Protein AF-A0A5D2GMX4-F1 (afdb_monomer_lite)

pLDDT: mean 87.88, std 10.96, range [37.16, 97.56]

Structure (mmCIF, N/CA/C/O backbone):
data_AF-A0A5D2GMX4-F1
#
_entry.id   AF-A0A5D2GMX4-F1
#
loop_
_atom_site.group_PDB
_atom_site.id
_atom_site.type_symbol
_atom_site.label_atom_id
_atom_site.label_alt_id
_atom_site.label_comp_id
_atom_site.label_asym_id
_atom_site.label_entity_id
_atom_site.label_seq_id
_atom_site.pdbx_PDB_ins_code
_atom_site.Cartn_x
_atom_site.Cartn_y
_atom_site.Cartn_z
_atom_site.occupancy
_atom_site.B_iso_or_equiv
_atom_site.auth_seq_id
_atom_site.auth_comp_id
_atom_site.auth_asym_id
_atom_site.auth_atom_id
_atom_site.pdbx_PDB_model_num
ATOM 1 N N . MET A 1 1 ? 19.441 -1.968 -13.053 1.00 57.78 1 MET A N 1
ATOM 2 C CA . MET A 1 1 ? 19.490 -1.531 -11.638 1.00 57.78 1 MET A CA 1
ATOM 3 C C . MET A 1 1 ? 18.070 -1.526 -11.103 1.00 57.78 1 MET A C 1
ATOM 5 O O . MET A 1 1 ? 17.172 -1.243 -11.885 1.00 57.78 1 MET A O 1
ATOM 9 N N . ALA A 1 2 ? 17.858 -1.884 -9.835 1.00 65.88 2 ALA A N 1
ATOM 10 C CA . ALA A 1 2 ? 16.551 -1.714 -9.201 1.00 65.88 2 ALA A CA 1
ATOM 11 C C . ALA A 1 2 ? 16.235 -0.215 -9.081 1.00 65.88 2 ALA A C 1
ATOM 13 O O . ALA A 1 2 ? 17.139 0.574 -8.793 1.00 65.88 2 ALA A O 1
ATOM 14 N N . SER A 1 3 ? 14.985 0.173 -9.326 1.00 72.62 3 SER A N 1
ATOM 15 C CA . SER A 1 3 ? 14.537 1.551 -9.105 1.00 72.62 3 SER A CA 1
ATOM 16 C C . SER A 1 3 ? 14.056 1.684 -7.665 1.00 72.62 3 SER A C 1
ATOM 18 O O . SER A 1 3 ? 13.296 0.834 -7.207 1.00 72.62 3 SER A O 1
ATOM 20 N N . ILE A 1 4 ? 14.501 2.713 -6.942 1.00 80.88 4 ILE A N 1
ATOM 21 C CA . ILE A 1 4 ? 14.031 2.991 -5.579 1.00 80.88 4 ILE A CA 1
ATOM 22 C C . ILE A 1 4 ? 13.050 4.157 -5.642 1.00 80.88 4 ILE A C 1
ATOM 24 O O . ILE A 1 4 ? 13.394 5.241 -6.109 1.00 80.88 4 ILE A O 1
ATOM 28 N N . VAL A 1 5 ? 11.843 3.934 -5.135 1.00 79.62 5 VAL A N 1
ATOM 29 C CA . VAL A 1 5 ? 10.788 4.938 -5.014 1.00 79.62 5 VAL A CA 1
ATOM 30 C C . VAL A 1 5 ? 10.607 5.280 -3.539 1.00 79.62 5 VAL A C 1
ATOM 32 O O . VAL A 1 5 ? 10.264 4.422 -2.722 1.00 79.62 5 VAL A O 1
ATOM 35 N N . THR A 1 6 ? 10.817 6.546 -3.180 1.00 87.62 6 THR A N 1
ATOM 36 C CA . THR A 1 6 ? 10.458 7.047 -1.848 1.00 87.62 6 THR A CA 1
ATOM 37 C C . THR A 1 6 ? 8.944 7.173 -1.760 1.00 87.62 6 THR A C 1
ATOM 39 O O . THR A 1 6 ? 8.336 7.934 -2.511 1.00 87.62 6 THR A O 1
ATOM 42 N N . THR A 1 7 ? 8.337 6.440 -0.831 1.00 89.62 7 THR A N 1
ATOM 43 C CA . THR A 1 7 ? 6.885 6.406 -0.641 1.00 89.62 7 THR A CA 1
ATOM 44 C C . THR A 1 7 ? 6.518 7.056 0.682 1.00 89.62 7 THR A C 1
ATOM 46 O O . THR A 1 7 ? 7.116 6.746 1.711 1.00 89.62 7 THR A O 1
ATOM 49 N N . THR A 1 8 ? 5.515 7.933 0.660 1.00 94.00 8 THR A N 1
ATOM 50 C CA . THR A 1 8 ? 4.946 8.564 1.857 1.00 94.00 8 THR A CA 1
ATOM 51 C C . THR A 1 8 ? 3.456 8.254 1.928 1.00 94.00 8 THR A C 1
ATOM 53 O O . THR A 1 8 ? 2.719 8.532 0.985 1.00 94.00 8 THR A O 1
ATOM 56 N N . ILE A 1 9 ? 3.011 7.692 3.052 1.00 95.31 9 ILE A N 1
ATOM 57 C CA . ILE A 1 9 ? 1.604 7.390 3.331 1.00 95.31 9 ILE A CA 1
ATOM 58 C C . ILE A 1 9 ? 1.183 8.147 4.587 1.00 95.31 9 ILE A C 1
ATOM 60 O O . ILE A 1 9 ? 1.760 7.942 5.653 1.00 95.31 9 ILE A O 1
ATOM 64 N N . THR A 1 10 ? 0.140 8.969 4.474 1.00 96.56 10 THR A N 1
ATOM 65 C CA . THR A 1 10 ? -0.538 9.607 5.611 1.00 96.56 10 THR A CA 1
ATOM 66 C C . THR A 1 10 ? -1.850 8.886 5.882 1.00 96.56 10 THR A C 1
ATOM 68 O O . THR A 1 10 ? -2.734 8.844 5.027 1.00 96.56 10 THR A O 1
ATOM 71 N N . ASN A 1 11 ? -1.990 8.305 7.072 1.00 96.69 11 ASN A N 1
ATOM 72 C CA . ASN A 1 11 ? -3.186 7.571 7.451 1.00 96.69 11 ASN A CA 1
ATOM 73 C C . ASN A 1 11 ? -4.240 8.503 8.067 1.00 96.69 11 ASN A C 1
ATOM 75 O O . ASN A 1 11 ? -4.116 8.919 9.215 1.00 96.69 11 ASN A O 1
ATOM 79 N N . GLY A 1 12 ? -5.305 8.778 7.315 1.00 94.12 12 GLY A N 1
ATOM 80 C CA . GLY A 1 12 ? -6.504 9.479 7.790 1.00 94.12 12 GLY A CA 1
ATOM 81 C C . GLY A 1 12 ? -7.755 8.597 7.846 1.00 94.12 12 GLY A C 1
ATOM 82 O O . GLY A 1 12 ? -8.863 9.122 7.839 1.00 94.12 12 GLY A O 1
ATOM 83 N N . ALA A 1 13 ? -7.610 7.268 7.840 1.00 92.31 13 ALA A N 1
ATOM 84 C CA . ALA A 1 1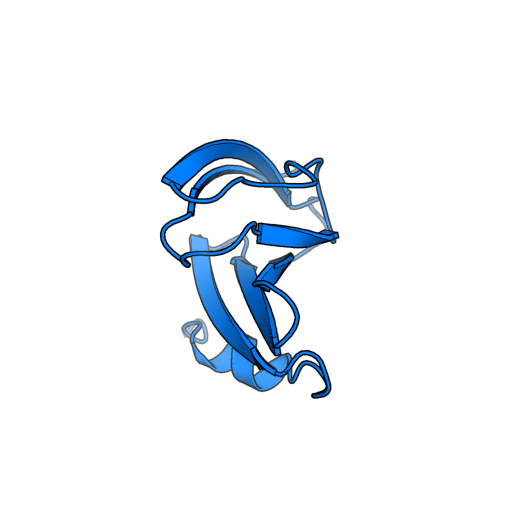3 ? -8.726 6.342 7.641 1.00 92.31 13 ALA A CA 1
ATOM 85 C C . ALA A 1 13 ? -9.597 6.107 8.893 1.00 92.31 13 ALA A C 1
ATOM 87 O O . ALA A 1 13 ? -10.554 5.336 8.838 1.00 92.31 13 ALA A O 1
ATOM 88 N N . GLY A 1 14 ? -9.256 6.706 10.040 1.00 94.62 14 GLY A N 1
ATOM 89 C CA . GLY A 1 14 ? -9.942 6.465 11.315 1.00 94.62 14 GLY A CA 1
ATOM 90 C C . GLY A 1 14 ? -9.614 5.108 11.954 1.00 94.62 14 GLY A C 1
ATOM 91 O O . GLY A 1 14 ? -10.163 4.777 13.000 1.00 94.62 14 GLY A O 1
ATOM 92 N N . GLN A 1 15 ? -8.723 4.325 11.340 1.00 95.75 15 GLN A N 1
ATOM 93 C CA . GLN A 1 15 ? -8.275 2.996 11.766 1.00 95.75 15 GLN A CA 1
ATOM 94 C C . GLN A 1 15 ? -6.778 2.842 11.479 1.00 95.75 15 GLN A C 1
ATOM 96 O O . GLN A 1 15 ? -6.216 3.591 10.681 1.00 95.75 15 GLN A O 1
ATOM 101 N N . ASN A 1 16 ? -6.118 1.865 12.101 1.00 96.38 16 ASN A N 1
ATOM 102 C CA . ASN A 1 16 ? -4.740 1.527 11.735 1.00 96.38 16 ASN A CA 1
ATOM 103 C C . ASN A 1 16 ? -4.707 0.866 10.349 1.00 96.38 16 ASN A C 1
ATOM 105 O O . ASN A 1 16 ? -5.564 0.037 10.041 1.00 96.38 16 ASN A O 1
ATOM 109 N N . LEU A 1 17 ? -3.691 1.201 9.552 1.00 97.19 17 LEU A N 1
ATOM 110 C CA . LEU A 1 17 ? -3.355 0.454 8.343 1.00 97.19 17 LEU A CA 1
ATOM 111 C C . LEU A 1 17 ? -2.420 -0.685 8.732 1.00 97.19 17 LEU A C 1
ATOM 113 O O . LEU A 1 17 ? -1.352 -0.419 9.284 1.00 97.19 17 LEU A O 1
ATOM 117 N N . VAL A 1 18 ? -2.797 -1.930 8.446 1.00 97.25 18 VAL A N 1
ATOM 118 C CA . VAL A 1 18 ? -1.981 -3.118 8.750 1.00 97.25 18 VAL A CA 1
ATOM 119 C C . VAL A 1 18 ? -1.528 -3.763 7.450 1.00 97.25 18 VAL A C 1
ATOM 121 O O . VAL A 1 18 ? -2.356 -4.146 6.627 1.00 97.25 18 VAL A O 1
ATOM 124 N N . LEU A 1 19 ? -0.218 -3.865 7.241 1.00 96.50 19 LEU A N 1
ATOM 125 C CA . LEU A 1 19 ? 0.340 -4.454 6.027 1.00 96.50 19 LEU A CA 1
ATOM 126 C C . LEU A 1 19 ? 0.008 -5.951 5.975 1.00 96.50 19 LEU A C 1
ATOM 128 O O . LEU A 1 19 ? 0.265 -6.688 6.927 1.00 96.50 19 LEU A O 1
ATOM 132 N N . ARG A 1 20 ? -0.532 -6.408 4.845 1.00 94.81 20 ARG A N 1
ATOM 133 C CA . ARG A 1 20 ? -0.807 -7.828 4.575 1.00 94.81 20 ARG A CA 1
ATOM 134 C C . ARG A 1 20 ? 0.037 -8.402 3.462 1.00 94.81 20 ARG A C 1
ATOM 136 O O . ARG A 1 20 ? 0.390 -9.574 3.516 1.00 94.81 20 ARG A O 1
ATOM 143 N N . LEU A 1 21 ? 0.342 -7.589 2.460 1.00 91.94 21 LEU A N 1
ATOM 144 C CA . LEU A 1 21 ? 1.160 -8.006 1.336 1.00 91.94 21 LEU A CA 1
ATOM 145 C C . LEU A 1 21 ? 2.086 -6.869 0.939 1.00 91.94 21 LEU A C 1
ATOM 147 O O . LEU A 1 21 ? 1.652 -5.727 0.797 1.00 91.94 21 LEU A O 1
ATOM 151 N N . SER A 1 22 ? 3.343 -7.232 0.728 1.00 90.25 22 SER A N 1
ATOM 152 C CA . SER A 1 22 ? 4.338 -6.435 0.031 1.00 90.25 22 SER A CA 1
ATOM 153 C C . SER A 1 22 ? 5.033 -7.363 -0.943 1.00 90.25 22 SER A C 1
ATOM 155 O O . SER A 1 22 ? 5.517 -8.416 -0.526 1.00 90.25 22 SER A O 1
ATOM 157 N N . ASN A 1 23 ? 5.045 -7.026 -2.228 1.00 82.81 23 ASN A N 1
ATOM 158 C CA . ASN A 1 23 ? 5.827 -7.798 -3.193 1.00 82.81 23 ASN A CA 1
ATOM 159 C C . ASN A 1 23 ? 7.298 -7.352 -3.246 1.00 82.81 23 ASN A C 1
ATOM 161 O O . ASN A 1 23 ? 8.117 -8.082 -3.793 1.00 82.81 23 ASN A O 1
ATOM 165 N N . ASP A 1 24 ? 7.622 -6.195 -2.663 1.00 76.25 24 ASP A N 1
ATOM 166 C CA . ASP A 1 24 ? 8.985 -5.694 -2.528 1.00 76.25 24 ASP A CA 1
ATOM 167 C C . ASP A 1 24 ? 9.150 -4.797 -1.290 1.00 76.25 24 ASP A C 1
ATOM 169 O O . ASP A 1 24 ? 8.191 -4.192 -0.808 1.00 76.25 24 ASP A O 1
ATOM 173 N N . GLY A 1 25 ? 10.378 -4.689 -0.791 1.00 74.00 25 GLY A N 1
ATOM 174 C CA . GLY A 1 25 ? 10.773 -3.739 0.235 1.00 74.00 25 GLY A CA 1
ATOM 175 C C . GLY A 1 25 ? 10.372 -4.151 1.645 1.00 74.00 25 GLY A C 1
ATOM 176 O O . GLY A 1 25 ? 9.876 -5.246 1.895 1.00 74.00 25 GLY A O 1
ATOM 177 N N . ASN A 1 26 ? 10.589 -3.223 2.578 1.00 84.56 26 ASN A N 1
ATOM 178 C CA . ASN A 1 26 ? 10.212 -3.366 3.984 1.00 84.56 26 ASN A CA 1
ATOM 179 C C . ASN A 1 26 ? 9.293 -2.204 4.391 1.00 84.56 26 ASN A C 1
ATOM 181 O O . ASN A 1 26 ? 9.731 -1.304 5.116 1.00 84.56 26 ASN A O 1
ATOM 185 N N . PRO A 1 27 ? 8.033 -2.171 3.911 1.00 91.00 27 PRO A N 1
ATOM 186 C CA . PRO A 1 27 ? 7.084 -1.170 4.363 1.00 91.00 27 PRO A CA 1
ATOM 187 C C . PRO A 1 27 ? 6.816 -1.353 5.863 1.00 91.00 27 PRO A C 1
ATOM 189 O O . PRO A 1 27 ? 6.874 -2.477 6.372 1.00 91.00 27 PRO A O 1
ATOM 192 N N . PRO A 1 28 ? 6.449 -0.283 6.583 1.00 93.69 28 PRO A N 1
ATOM 193 C CA . PRO A 1 28 ? 6.004 -0.388 7.960 1.00 93.69 28 PRO A CA 1
ATOM 194 C C . PRO A 1 28 ? 4.849 -1.394 8.073 1.00 93.69 28 PRO A C 1
ATOM 196 O O . PRO A 1 28 ? 3.849 -1.251 7.357 1.00 93.69 28 PRO A O 1
ATOM 199 N N . PRO A 1 29 ? 4.934 -2.379 8.989 1.00 95.06 29 PRO A N 1
ATOM 200 C CA . PRO A 1 29 ? 3.887 -3.383 9.161 1.00 95.06 29 PRO A CA 1
ATOM 201 C C . PRO A 1 29 ? 2.584 -2.768 9.682 1.00 95.06 29 PRO A C 1
ATOM 203 O O . PRO A 1 29 ? 1.505 -3.341 9.535 1.00 95.06 29 PRO A O 1
ATOM 206 N N . THR A 1 30 ? 2.661 -1.592 10.306 1.00 97.00 30 THR A N 1
ATOM 207 C CA . THR A 1 30 ? 1.499 -0.834 10.759 1.00 97.00 30 THR A CA 1
ATOM 208 C C . THR A 1 30 ? 1.756 0.661 10.632 1.00 97.00 30 THR A C 1
ATOM 210 O O . THR A 1 30 ? 2.800 1.148 11.063 1.00 97.00 30 THR A O 1
ATOM 213 N N . ILE A 1 31 ? 0.779 1.394 10.099 1.00 97.50 31 ILE A N 1
ATOM 214 C CA . ILE A 1 31 ? 0.742 2.861 10.118 1.00 97.50 31 ILE A CA 1
ATOM 215 C C . ILE A 1 31 ? -0.470 3.256 10.959 1.00 97.50 31 ILE A C 1
ATOM 217 O O . ILE A 1 31 ? -1.615 3.000 10.574 1.00 97.50 31 ILE A O 1
ATOM 221 N N . LYS A 1 32 ? -0.234 3.829 12.145 1.00 97.12 32 LYS A N 1
ATOM 222 C CA . LYS A 1 32 ? -1.325 4.167 13.072 1.00 97.12 32 LYS A CA 1
ATOM 223 C C . LYS A 1 32 ? -2.212 5.266 12.494 1.00 97.12 32 LYS A C 1
ATOM 225 O O . LYS A 1 32 ? -1.759 6.054 11.664 1.00 97.12 32 LYS A O 1
ATOM 230 N N . ASN A 1 33 ? -3.469 5.316 12.933 1.00 96.44 33 ASN A N 1
ATOM 231 C CA . ASN A 1 33 ? -4.364 6.418 12.574 1.00 96.44 33 ASN A CA 1
ATOM 232 C C . ASN A 1 33 ? -3.696 7.770 12.880 1.00 96.44 33 ASN A C 1
ATOM 234 O O . ASN A 1 33 ? -2.989 7.881 13.879 1.00 96.44 33 ASN A O 1
ATOM 238 N N . THR A 1 34 ? -3.912 8.746 11.998 1.00 95.75 34 THR A N 1
ATOM 239 C CA . THR A 1 34 ? -3.332 10.103 11.992 1.00 95.75 34 THR A CA 1
ATOM 240 C C . THR A 1 34 ? -1.812 10.201 11.839 1.00 95.75 34 THR A C 1
ATOM 242 O O . THR A 1 34 ? -1.273 11.307 11.862 1.00 95.75 34 THR A O 1
ATOM 245 N N . GLN A 1 35 ? -1.104 9.086 11.635 1.00 97.38 35 GLN A N 1
ATOM 246 C CA . GLN A 1 35 ? 0.343 9.099 11.420 1.00 97.38 35 GLN A CA 1
ATOM 247 C C . GLN A 1 35 ? 0.719 9.112 9.939 1.00 97.38 35 GLN A C 1
ATOM 249 O O . GLN A 1 35 ? 0.020 8.568 9.084 1.00 97.38 35 GLN A O 1
ATOM 254 N N . THR A 1 36 ? 1.883 9.695 9.66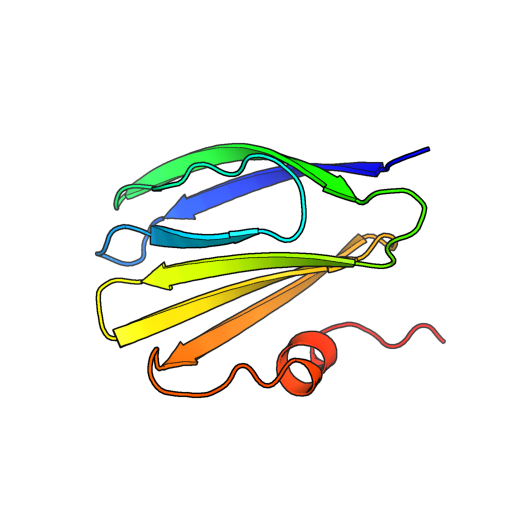4 1.00 97.56 36 THR A N 1
ATOM 255 C CA . THR A 1 36 ? 2.556 9.629 8.368 1.00 97.56 36 THR A CA 1
ATOM 256 C C . THR A 1 36 ? 3.761 8.708 8.476 1.00 97.56 36 THR A C 1
ATOM 258 O O . THR A 1 36 ? 4.525 8.801 9.436 1.00 97.56 36 THR A O 1
ATOM 261 N N . ALA A 1 37 ? 3.945 7.839 7.487 1.00 96.12 37 ALA A N 1
ATOM 262 C CA . ALA A 1 37 ? 5.135 7.018 7.348 1.00 96.12 37 ALA A CA 1
ATOM 263 C C . ALA A 1 37 ? 5.790 7.262 5.988 1.00 96.12 37 ALA A C 1
ATOM 265 O O . ALA A 1 37 ? 5.106 7.287 4.965 1.00 96.12 37 ALA A O 1
ATOM 266 N N . THR A 1 38 ? 7.114 7.395 5.989 1.00 95.44 38 THR A N 1
ATOM 267 C CA . THR A 1 38 ? 7.934 7.519 4.781 1.00 95.44 38 THR A CA 1
ATOM 268 C C . THR A 1 38 ? 8.953 6.391 4.758 1.00 95.44 38 THR A C 1
ATOM 270 O O . THR A 1 38 ? 9.628 6.148 5.757 1.00 95.44 38 THR A O 1
ATOM 273 N N . PHE A 1 39 ? 9.048 5.682 3.638 1.00 91.88 39 PHE A N 1
ATOM 274 C CA . PHE A 1 39 ? 9.916 4.516 3.491 1.00 91.88 39 PHE A CA 1
ATOM 275 C C . PHE A 1 39 ? 10.292 4.283 2.019 1.00 91.88 39 PHE A C 1
ATOM 277 O O . PHE A 1 39 ? 9.545 4.677 1.118 1.00 91.88 39 PHE A O 1
ATOM 284 N N . PRO A 1 40 ? 11.452 3.659 1.752 1.00 88.50 40 PRO A N 1
ATOM 285 C CA . PRO A 1 40 ? 11.833 3.278 0.401 1.00 88.50 40 PRO A CA 1
ATOM 286 C C . PRO A 1 40 ? 11.101 2.000 -0.029 1.00 88.50 40 PRO A C 1
ATOM 288 O O . PRO A 1 40 ? 10.987 1.044 0.739 1.00 88.50 40 PRO A O 1
ATOM 291 N N . LEU A 1 41 ? 10.661 1.966 -1.282 1.00 85.75 41 LEU A N 1
ATOM 292 C CA . LEU A 1 41 ? 10.225 0.757 -1.975 1.00 85.75 41 LEU A CA 1
ATOM 293 C C . LEU A 1 41 ? 11.163 0.526 -3.152 1.00 85.75 41 LEU A C 1
ATOM 295 O O . LEU A 1 41 ? 11.408 1.456 -3.920 1.00 85.75 41 LEU A O 1
ATOM 299 N N . ALA A 1 42 ? 11.700 -0.682 -3.298 1.00 75.44 42 ALA A N 1
ATOM 300 C CA . ALA A 1 42 ? 12.428 -1.030 -4.506 1.00 75.44 42 ALA A CA 1
ATOM 301 C C . ALA A 1 42 ? 11.464 -1.663 -5.520 1.00 75.44 42 ALA A C 1
ATOM 303 O O . ALA A 1 42 ? 10.455 -2.271 -5.177 1.00 75.44 42 ALA A O 1
ATOM 304 N N . VAL A 1 43 ? 11.748 -1.462 -6.801 1.00 72.88 43 VAL A N 1
ATOM 305 C CA . VAL A 1 43 ? 11.204 -2.276 -7.885 1.00 72.88 43 VAL A CA 1
ATOM 306 C C . VAL A 1 43 ? 12.403 -2.996 -8.487 1.00 72.88 43 VAL A C 1
ATOM 308 O O . VAL A 1 43 ? 13.274 -2.326 -9.065 1.00 72.88 43 VAL A O 1
ATOM 311 N N . PRO A 1 44 ? 12.530 -4.324 -8.312 1.00 70.25 44 PRO A N 1
ATOM 312 C CA . PRO A 1 44 ? 13.665 -5.057 -8.837 1.00 70.25 44 PRO A CA 1
ATOM 313 C C . PRO A 1 44 ? 13.679 -4.938 -10.356 1.00 70.25 44 PRO A C 1
ATOM 315 O O . PRO A 1 44 ? 12.638 -4.804 -10.992 1.00 70.25 44 PRO A O 1
ATOM 318 N N . ALA A 1 45 ? 14.865 -5.010 -10.957 1.00 70.69 45 ALA A N 1
ATOM 319 C CA . ALA A 1 45 ? 15.037 -4.758 -12.390 1.00 70.69 45 ALA A CA 1
ATOM 320 C C . ALA A 1 45 ? 14.239 -5.716 -13.305 1.00 70.69 45 ALA A C 1
ATOM 322 O O . ALA A 1 45 ? 14.076 -5.432 -14.486 1.00 70.69 45 ALA A O 1
ATOM 323 N N . ASN A 1 46 ? 13.769 -6.848 -12.774 1.00 71.19 46 ASN A N 1
ATOM 324 C CA . ASN A 1 46 ? 12.950 -7.846 -13.462 1.00 71.19 46 ASN A CA 1
ATOM 325 C C . ASN A 1 46 ? 11.436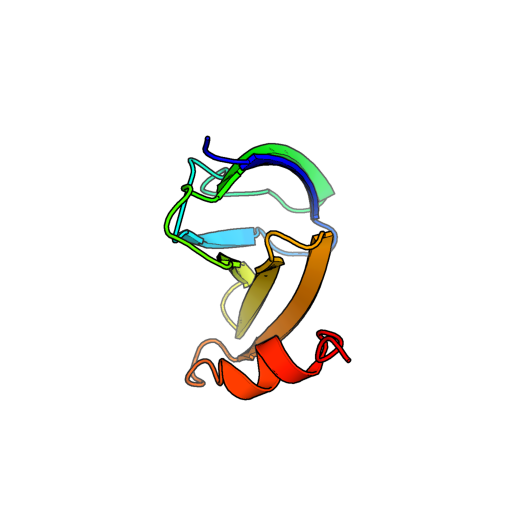 -7.700 -13.213 1.00 71.19 46 ASN A C 1
ATOM 327 O O . ASN A 1 46 ? 10.670 -8.525 -13.708 1.00 71.19 46 ASN A O 1
ATOM 331 N N . TYR A 1 47 ? 10.999 -6.691 -12.457 1.00 68.75 47 TYR A N 1
ATOM 332 C CA . TYR A 1 47 ? 9.589 -6.401 -12.209 1.00 68.75 47 TYR A CA 1
ATOM 333 C C . TYR A 1 47 ? 9.182 -5.139 -12.960 1.00 68.75 47 TYR A C 1
ATOM 335 O O . TYR A 1 47 ? 9.904 -4.146 -12.978 1.00 68.75 47 TYR A O 1
ATOM 343 N N . VAL A 1 48 ? 7.986 -5.166 -13.544 1.00 77.56 48 VAL A N 1
ATOM 344 C CA . VAL A 1 48 ? 7.380 -3.984 -14.179 1.00 77.56 48 VAL A CA 1
ATOM 345 C C . VAL A 1 48 ? 6.569 -3.150 -13.181 1.00 77.56 48 VAL A C 1
ATOM 347 O O . VAL A 1 48 ? 6.213 -2.006 -13.465 1.00 77.56 48 VAL A O 1
ATOM 350 N N . ASN A 1 49 ? 6.280 -3.709 -12.000 1.00 83.75 49 ASN A N 1
ATOM 351 C CA . ASN A 1 49 ? 5.395 -3.113 -11.010 1.00 83.75 49 ASN A CA 1
ATOM 352 C C . ASN A 1 49 ? 5.657 -3.592 -9.572 1.00 83.75 49 ASN A C 1
ATOM 354 O O . ASN A 1 49 ? 6.120 -4.708 -9.333 1.00 83.75 49 ASN A O 1
ATOM 358 N N . GLY A 1 50 ? 5.267 -2.752 -8.617 1.00 87.19 50 GLY A N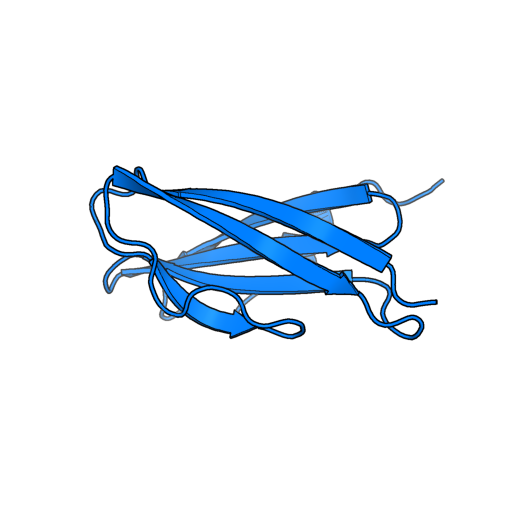 1
ATOM 359 C CA . GLY A 1 50 ? 5.174 -3.048 -7.195 1.00 87.19 50 GLY A CA 1
ATOM 360 C C . GLY A 1 50 ? 3.732 -2.962 -6.681 1.00 87.19 50 GLY A C 1
ATOM 361 O O . GLY A 1 50 ? 2.876 -2.327 -7.304 1.00 87.19 50 GLY A O 1
ATOM 362 N N . ALA A 1 51 ? 3.449 -3.635 -5.568 1.00 90.56 51 ALA A N 1
ATOM 363 C CA . ALA A 1 51 ? 2.154 -3.622 -4.906 1.00 90.56 51 ALA A CA 1
ATOM 364 C C . ALA A 1 51 ? 2.273 -3.748 -3.377 1.00 90.56 51 ALA A C 1
ATOM 366 O O . ALA A 1 51 ? 2.968 -4.626 -2.861 1.00 90.56 51 ALA A O 1
ATOM 367 N N . LEU A 1 52 ? 1.510 -2.913 -2.668 1.00 94.25 52 LEU A N 1
ATOM 368 C CA . LEU A 1 52 ? 1.243 -3.011 -1.235 1.00 94.25 52 LEU A CA 1
ATOM 369 C C . LEU A 1 52 ? -0.243 -3.263 -1.016 1.00 94.25 52 LEU A C 1
ATOM 371 O O . LEU A 1 52 ? -1.086 -2.667 -1.689 1.00 94.25 52 LEU A O 1
ATOM 375 N N . VAL A 1 53 ? -0.566 -4.093 -0.029 1.00 96.00 53 VAL A N 1
ATOM 376 C CA . VAL A 1 53 ? -1.938 -4.282 0.447 1.00 96.00 53 VAL A CA 1
ATOM 377 C C . VAL A 1 53 ? -1.975 -4.022 1.943 1.00 96.00 53 VAL A C 1
ATOM 379 O O . VAL A 1 53 ? -1.365 -4.758 2.719 1.00 96.00 53 VAL A O 1
ATOM 382 N N . TYR A 1 54 ? -2.716 -2.991 2.336 1.00 97.06 54 TYR A N 1
ATOM 383 C CA . TYR A 1 54 ? -3.020 -2.676 3.726 1.00 97.06 54 TYR A CA 1
ATOM 384 C C . TYR A 1 54 ? -4.462 -3.049 4.042 1.00 97.06 54 TYR A C 1
ATOM 386 O O . TYR A 1 54 ? -5.368 -2.726 3.283 1.00 97.06 54 TYR A O 1
ATOM 394 N N . GLU A 1 55 ? -4.707 -3.670 5.183 1.00 97.19 55 GLU A N 1
ATOM 395 C CA . GLU A 1 55 ? -6.044 -3.708 5.766 1.00 97.19 55 GLU A CA 1
ATOM 396 C C . GLU A 1 55 ? -6.355 -2.392 6.468 1.00 97.19 55 GLU A C 1
ATOM 398 O O . GLU A 1 55 ? -5.492 -1.800 7.118 1.00 97.19 55 GLU A O 1
ATOM 403 N N . VAL A 1 56 ? -7.602 -1.952 6.333 1.00 96.31 56 VAL A N 1
ATOM 404 C CA . VAL A 1 56 ? -8.151 -0.763 6.981 1.00 96.31 56 VAL A CA 1
ATOM 405 C C . VAL A 1 56 ? -9.232 -1.234 7.948 1.00 96.31 56 VAL A C 1
ATOM 407 O O . VAL A 1 56 ? -10.374 -1.504 7.557 1.00 96.31 56 VAL A O 1
ATOM 410 N N . GLY A 1 57 ? -8.851 -1.393 9.218 1.00 91.75 57 GLY A N 1
ATOM 411 C CA . GLY A 1 57 ? -9.691 -2.080 10.201 1.00 91.75 57 GLY A CA 1
ATOM 412 C C . GLY A 1 57 ? -10.030 -3.510 9.757 1.00 91.75 57 GLY A C 1
ATOM 413 O O . GLY A 1 57 ? -9.203 -4.189 9.159 1.00 91.75 57 GLY A O 1
ATOM 414 N N . ASN A 1 58 ? -11.266 -3.950 10.015 1.00 92.12 58 ASN A N 1
ATOM 415 C CA . ASN A 1 58 ? -11.701 -5.334 9.765 1.00 92.12 58 ASN A CA 1
ATOM 416 C C . ASN A 1 58 ? -12.582 -5.498 8.515 1.00 92.12 58 ASN A C 1
ATOM 418 O O . ASN A 1 58 ? -13.109 -6.582 8.272 1.00 92.12 58 ASN A O 1
ATOM 422 N N . SER A 1 59 ? -12.772 -4.433 7.732 1.00 93.88 59 SER A N 1
ATOM 423 C CA . SER A 1 59 ? -13.786 -4.415 6.668 1.00 93.88 59 SER A CA 1
ATOM 424 C C . SER A 1 59 ? -13.202 -4.235 5.275 1.00 93.88 59 SER A C 1
ATOM 426 O O . SER A 1 59 ? -13.781 -4.717 4.300 1.00 93.88 59 SER A O 1
ATOM 428 N N . LEU A 1 60 ? -12.071 -3.541 5.159 1.00 97.06 60 LEU A N 1
ATOM 429 C CA . LEU A 1 60 ? -11.529 -3.105 3.880 1.00 97.06 60 LEU A CA 1
ATOM 430 C C . LEU A 1 60 ? -10.062 -3.487 3.749 1.00 97.06 60 LEU A C 1
ATOM 432 O O . LEU A 1 60 ? -9.319 -3.540 4.726 1.00 97.06 60 LEU A O 1
ATOM 436 N N . LYS A 1 61 ? -9.641 -3.670 2.505 1.00 96.38 61 LYS A N 1
ATOM 437 C CA . LYS A 1 61 ? -8.241 -3.658 2.110 1.00 96.38 61 LYS A CA 1
ATOM 438 C C . LYS A 1 61 ? -8.018 -2.590 1.056 1.00 96.38 61 LYS A C 1
ATOM 440 O O . LYS A 1 61 ? -8.812 -2.436 0.129 1.00 96.38 61 LYS A O 1
ATOM 445 N N . TRP A 1 62 ? -6.936 -1.854 1.220 1.00 96.62 62 TRP A N 1
ATOM 446 C CA . TRP A 1 62 ? -6.468 -0.809 0.337 1.00 96.62 62 TRP A CA 1
ATOM 447 C C . TRP A 1 62 ? -5.205 -1.283 -0.370 1.00 96.62 62 TRP A C 1
ATOM 449 O O . TRP A 1 62 ? -4.249 -1.730 0.262 1.00 96.62 62 TRP A O 1
ATOM 459 N N . ILE A 1 63 ? -5.228 -1.205 -1.693 1.00 95.44 63 ILE A N 1
ATOM 460 C CA . ILE A 1 63 ? -4.135 -1.616 -2.562 1.00 95.44 63 ILE A CA 1
ATOM 461 C C . ILE A 1 63 ? -3.475 -0.361 -3.103 1.00 95.44 63 ILE A C 1
ATOM 463 O O . ILE A 1 63 ? -4.160 0.505 -3.655 1.00 95.44 63 ILE A O 1
ATOM 467 N N . LEU A 1 64 ? -2.154 -0.299 -2.984 1.00 93.00 64 LEU A N 1
ATOM 468 C CA . LEU A 1 64 ? -1.311 0.643 -3.702 1.00 93.00 64 LEU A CA 1
ATOM 469 C C . LEU A 1 64 ? -0.524 -0.148 -4.733 1.00 93.00 64 LEU A C 1
ATOM 471 O O . LEU A 1 64 ? 0.115 -1.140 -4.395 1.00 93.00 64 LEU A O 1
ATOM 475 N N . PHE A 1 65 ? -0.567 0.293 -5.976 1.00 90.56 65 PHE A N 1
ATOM 476 C CA . PHE A 1 65 ? 0.116 -0.327 -7.095 1.00 90.56 65 PHE A CA 1
ATOM 477 C C . PHE A 1 65 ? 0.915 0.745 -7.821 1.00 90.56 65 PHE A C 1
ATOM 479 O O . PHE A 1 65 ? 0.384 1.821 -8.094 1.00 90.56 65 PHE A O 1
ATOM 486 N N . TRP A 1 66 ? 2.172 0.470 -8.143 1.00 87.88 66 TRP A N 1
ATOM 487 C CA . TRP A 1 66 ? 3.024 1.405 -8.874 1.00 87.88 66 TRP A CA 1
ATOM 488 C C . TRP A 1 66 ? 3.841 0.680 -9.929 1.00 87.88 66 TRP A C 1
ATOM 490 O O . TRP A 1 66 ? 4.088 -0.520 -9.824 1.00 87.88 66 TRP A O 1
ATOM 500 N N . THR A 1 67 ? 4.260 1.408 -10.951 1.00 84.81 67 THR A N 1
ATOM 501 C CA . THR A 1 67 ? 5.003 0.877 -12.095 1.00 84.81 67 THR A CA 1
ATOM 502 C C . THR A 1 67 ? 6.329 1.601 -12.280 1.00 84.81 67 THR A C 1
ATOM 504 O O . THR A 1 67 ? 6.547 2.699 -11.761 1.00 84.81 67 THR A O 1
ATOM 507 N N . THR A 1 68 ? 7.243 0.987 -13.030 1.00 81.31 68 THR A N 1
ATOM 508 C CA . THR A 1 68 ? 8.569 1.562 -13.314 1.00 81.31 68 THR A CA 1
ATOM 509 C C . THR A 1 68 ? 8.523 2.816 -14.191 1.00 81.31 68 THR A C 1
ATOM 511 O O . THR A 1 68 ? 9.477 3.586 -14.194 1.00 81.31 68 THR A O 1
ATOM 514 N N . ASP A 1 69 ? 7.431 3.041 -14.923 1.00 82.75 69 ASP A N 1
ATOM 515 C CA . ASP A 1 69 ? 7.175 4.240 -15.732 1.00 82.75 69 ASP A CA 1
ATOM 516 C C . ASP A 1 69 ? 6.448 5.350 -14.945 1.00 82.75 69 ASP A C 1
ATOM 518 O O . ASP A 1 69 ? 5.797 6.218 -15.525 1.00 82.75 69 ASP A O 1
ATOM 522 N N . ASN A 1 70 ? 6.599 5.351 -13.614 1.00 81.56 70 ASN A N 1
ATOM 523 C CA . ASN A 1 70 ? 6.091 6.371 -12.690 1.00 81.56 70 ASN A CA 1
ATOM 524 C C . ASN A 1 70 ? 4.563 6.514 -12.671 1.00 81.56 70 ASN A C 1
ATOM 526 O O . ASN A 1 70 ? 4.042 7.596 -12.387 1.00 81.56 70 ASN A O 1
ATOM 530 N N . GLN A 1 71 ? 3.829 5.435 -12.941 1.00 86.56 71 GLN A N 1
ATOM 531 C CA . GLN A 1 71 ? 2.386 5.420 -12.743 1.00 86.56 71 GLN A CA 1
ATOM 532 C C . GLN A 1 71 ? 2.034 4.822 -11.384 1.00 86.56 71 GLN A C 1
ATOM 534 O O . GLN A 1 71 ? 2.719 3.939 -10.867 1.00 86.56 71 GLN A O 1
ATOM 539 N N . VAL A 1 72 ? 0.941 5.313 -10.801 1.00 89.06 72 VAL A N 1
ATOM 540 C CA . VAL A 1 72 ? 0.409 4.835 -9.524 1.00 89.06 72 VAL A CA 1
ATOM 541 C C . VAL A 1 72 ? -1.093 4.640 -9.666 1.00 89.06 72 VAL A C 1
ATOM 543 O O . VAL A 1 72 ? -1.798 5.499 -10.192 1.00 89.06 72 VAL A O 1
ATOM 546 N N . SER A 1 73 ? -1.585 3.515 -9.166 1.00 92.00 73 SER A N 1
ATOM 547 C CA . SER A 1 73 ? -3.003 3.216 -9.026 1.00 92.00 73 SER A CA 1
ATOM 548 C C . SER A 1 73 ? -3.290 2.804 -7.594 1.00 92.00 73 SER A C 1
ATOM 550 O O . SER A 1 73 ? -2.496 2.116 -6.953 1.00 92.00 73 SER A O 1
ATOM 552 N N . THR A 1 74 ? -4.452 3.206 -7.088 1.00 93.25 74 THR A N 1
ATOM 553 C CA . THR A 1 74 ? -4.939 2.712 -5.805 1.00 93.25 74 THR A CA 1
ATOM 554 C C . THR A 1 74 ? -6.378 2.249 -5.926 1.00 93.25 74 THR A C 1
ATOM 556 O O . THR A 1 74 ? -7.147 2.775 -6.737 1.00 93.25 74 THR A O 1
ATOM 559 N N . LYS A 1 75 ? -6.750 1.246 -5.129 1.00 94.88 75 LYS A N 1
ATOM 560 C CA . LYS A 1 75 ? -8.131 0.761 -5.075 1.00 94.88 75 LYS A CA 1
ATOM 561 C C . LYS A 1 75 ? -8.448 0.144 -3.721 1.00 94.88 75 LYS A C 1
ATOM 563 O O . LYS A 1 75 ? -7.574 -0.431 -3.078 1.00 94.88 75 LYS A O 1
ATOM 568 N N . MET A 1 76 ? -9.701 0.259 -3.296 1.00 95.06 76 MET A N 1
ATOM 569 C CA . MET A 1 76 ? -10.210 -0.396 -2.093 1.00 95.06 76 MET A CA 1
ATOM 570 C C . MET A 1 76 ? -11.142 -1.546 -2.463 1.00 95.06 76 MET A C 1
ATOM 572 O O . MET A 1 76 ? -11.921 -1.445 -3.409 1.00 95.06 76 MET A O 1
ATOM 576 N N . PHE A 1 77 ? -11.069 -2.619 -1.685 1.00 96.12 77 PHE A N 1
ATOM 577 C CA . PHE A 1 77 ? -11.941 -3.788 -1.765 1.00 96.12 77 PHE A CA 1
ATOM 578 C C . PHE A 1 77 ? -12.416 -4.146 -0.358 1.00 96.12 77 PHE A C 1
ATOM 580 O O . PHE A 1 77 ? -11.758 -3.794 0.626 1.00 96.12 77 PHE A O 1
ATOM 587 N N . LYS A 1 78 ? -13.521 -4.886 -0.234 1.00 96.75 78 LYS A N 1
ATOM 588 C CA . LYS A 1 78 ? -13.837 -5.527 1.048 1.00 96.75 78 LYS A CA 1
ATOM 589 C C . LYS A 1 78 ? -12.789 -6.594 1.346 1.00 96.75 78 LYS A C 1
ATOM 591 O O . LYS A 1 78 ? -12.245 -7.210 0.429 1.00 96.75 78 LYS A O 1
ATOM 596 N N . ILE A 1 79 ? -12.509 -6.834 2.625 1.00 94.50 79 ILE A N 1
ATOM 597 C CA . ILE A 1 79 ? -11.534 -7.856 3.041 1.00 94.50 79 ILE A CA 1
ATOM 598 C C . ILE A 1 79 ? -11.881 -9.238 2.460 1.00 94.50 79 ILE A C 1
ATOM 600 O O . ILE A 1 79 ? -10.984 -9.926 1.969 1.00 94.50 79 ILE A O 1
ATOM 604 N N . SER A 1 80 ? -13.177 -9.571 2.432 1.00 93.94 80 SER A N 1
ATOM 605 C CA . SER A 1 80 ? -13.740 -10.826 1.915 1.00 93.94 80 SER A CA 1
ATOM 606 C C . SER A 1 80 ? -13.553 -11.036 0.416 1.00 93.94 80 SER A C 1
ATOM 608 O O . SER A 1 80 ? -13.565 -12.173 -0.049 1.00 93.94 80 SER A O 1
ATOM 610 N N . ASP A 1 81 ? -13.417 -9.956 -0.350 1.00 95.50 81 ASP A N 1
ATOM 611 C CA . ASP A 1 81 ? -13.485 -10.024 -1.806 1.00 95.50 81 ASP A CA 1
ATOM 612 C C . ASP A 1 81 ? -12.113 -10.377 -2.367 1.00 95.50 81 ASP A C 1
ATOM 614 O O . ASP A 1 81 ? -11.096 -9.875 -1.898 1.00 95.50 81 ASP A O 1
ATOM 618 N N . SER A 1 82 ? -12.032 -11.212 -3.398 1.00 93.25 82 SER A N 1
ATOM 619 C CA . SER A 1 82 ? -10.747 -11.427 -4.077 1.00 93.25 82 SER A CA 1
ATOM 620 C C . SER A 1 82 ? -10.250 -10.130 -4.725 1.00 93.25 82 SER A C 1
ATOM 622 O O . SER A 1 82 ? -11.044 -9.313 -5.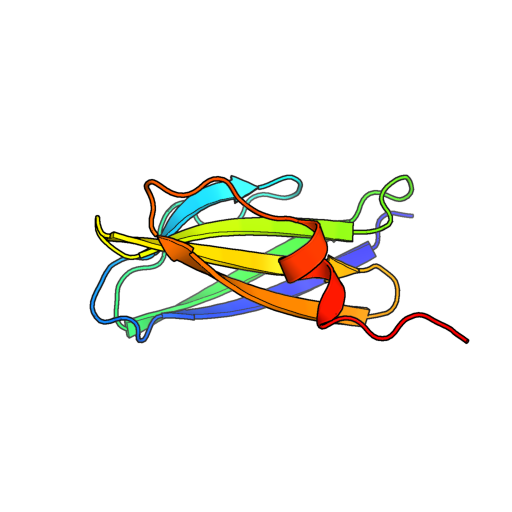190 1.00 93.25 82 SER A O 1
ATOM 624 N N . ILE A 1 83 ? -8.929 -9.927 -4.752 1.00 93.12 83 ILE A N 1
ATOM 625 C CA . ILE A 1 83 ? -8.351 -8.756 -5.418 1.00 93.12 83 ILE A CA 1
ATOM 626 C C . ILE A 1 83 ? -8.445 -8.962 -6.930 1.00 93.12 83 ILE A C 1
ATOM 628 O O . ILE A 1 83 ? -7.764 -9.821 -7.490 1.00 93.12 83 ILE A O 1
ATOM 632 N N . ASP A 1 84 ? -9.258 -8.143 -7.592 1.00 92.19 84 ASP A N 1
ATOM 633 C CA . ASP A 1 84 ? -9.255 -8.045 -9.048 1.00 92.19 84 ASP A CA 1
ATOM 634 C C . ASP A 1 84 ? -8.109 -7.122 -9.489 1.00 92.19 84 ASP A C 1
ATOM 636 O O . ASP A 1 84 ? -8.236 -5.896 -9.548 1.00 92.19 84 ASP A O 1
ATOM 640 N N . TRP A 1 85 ? -6.956 -7.721 -9.786 1.00 88.88 85 TRP A N 1
ATOM 641 C CA . TRP A 1 85 ? -5.765 -6.986 -10.216 1.00 88.88 85 TRP A CA 1
ATOM 642 C C . TRP A 1 85 ? -5.942 -6.276 -11.562 1.00 88.88 85 TRP A C 1
ATOM 644 O O . TRP A 1 85 ? -5.303 -5.248 -11.780 1.00 88.88 85 TRP A O 1
ATOM 654 N N . LYS A 1 86 ? -6.842 -6.748 -12.440 1.00 88.69 86 LYS A N 1
ATOM 655 C CA . LYS A 1 86 ? -7.151 -6.038 -13.693 1.00 88.69 86 LYS A CA 1
ATOM 656 C C . LYS A 1 86 ? -7.823 -4.708 -13.379 1.00 88.69 86 LYS A C 1
ATOM 658 O O . LYS A 1 86 ? -7.436 -3.672 -13.906 1.00 88.69 86 LYS A O 1
ATOM 663 N N . GLN A 1 87 ? -8.769 -4.717 -12.445 1.00 89.56 87 GLN A N 1
ATOM 664 C CA . GLN A 1 87 ? -9.412 -3.498 -11.967 1.00 89.56 87 GLN A CA 1
ATOM 665 C C . GLN A 1 87 ? -8.458 -2.512 -11.285 1.00 89.56 87 GLN A C 1
ATOM 667 O O . GLN A 1 87 ? -8.718 -1.311 -11.331 1.00 89.56 87 GLN A O 1
ATOM 672 N N . VAL A 1 88 ? -7.398 -2.996 -10.633 1.00 89.88 88 VAL A N 1
ATOM 673 C CA . VAL A 1 88 ? -6.341 -2.138 -10.077 1.00 89.88 88 VAL A CA 1
ATOM 674 C C . VAL A 1 88 ? -5.511 -1.530 -11.211 1.00 89.88 88 VAL A C 1
ATOM 676 O O . VAL A 1 88 ? -5.272 -0.324 -11.215 1.00 89.88 88 VAL A O 1
ATOM 679 N N . ALA A 1 89 ? -5.124 -2.333 -12.203 1.00 88.12 89 ALA A N 1
ATOM 680 C CA . ALA A 1 89 ? -4.310 -1.885 -13.330 1.00 88.12 89 ALA A CA 1
ATOM 681 C C . ALA A 1 89 ? -5.050 -0.934 -14.290 1.00 88.12 89 ALA A C 1
ATOM 683 O O . ALA A 1 89 ? -4.411 -0.086 -14.899 1.00 88.12 89 ALA A O 1
ATOM 684 N N . ASN A 1 90 ? -6.382 -1.010 -14.393 1.00 85.75 90 ASN A N 1
ATOM 685 C CA . ASN A 1 90 ? -7.177 -0.171 -15.305 1.00 85.75 90 ASN A CA 1
ATOM 686 C C . ASN A 1 90 ? -7.065 1.345 -15.054 1.00 85.75 90 ASN A C 1
ATOM 688 O O . ASN A 1 90 ? -7.403 2.126 -15.938 1.00 85.75 90 ASN A O 1
ATOM 692 N N . ASN A 1 91 ? -6.622 1.776 -13.868 1.00 78.62 91 ASN A N 1
ATOM 693 C CA . ASN A 1 91 ? -6.393 3.201 -13.594 1.00 78.62 91 ASN A CA 1
ATOM 694 C C . ASN A 1 91 ? -5.043 3.701 -14.134 1.00 78.62 91 ASN A C 1
ATOM 696 O O . ASN A 1 91 ? -4.767 4.900 -14.085 1.00 78.62 91 ASN A O 1
ATOM 700 N N . LEU A 1 92 ? -4.187 2.794 -14.604 1.00 84.62 92 LEU 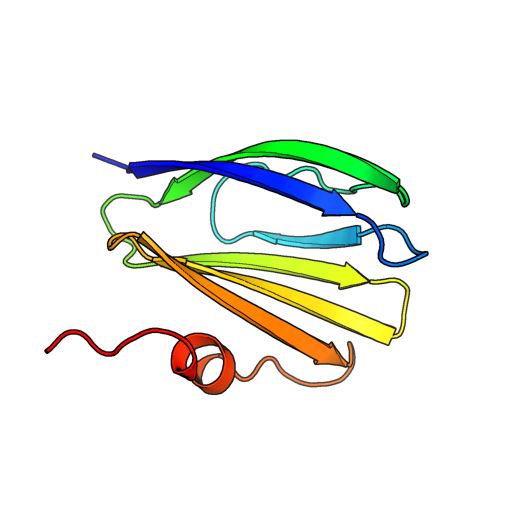A N 1
ATOM 701 C CA . LEU A 1 92 ? -2.931 3.129 -15.252 1.00 84.62 92 LEU A CA 1
ATOM 702 C C . LEU A 1 92 ? -3.219 3.446 -16.717 1.00 84.62 92 LEU A C 1
ATOM 704 O O . LEU A 1 92 ? -4.043 2.805 -17.373 1.00 84.62 92 LEU A O 1
ATOM 708 N N . LYS A 1 93 ? -2.521 4.438 -17.253 1.00 78.25 93 LYS A N 1
ATOM 709 C CA . LYS A 1 93 ? -2.518 4.705 -18.684 1.00 78.25 93 LYS A CA 1
ATOM 710 C C . LYS A 1 93 ? -1.859 3.512 -19.369 1.00 78.25 93 LYS A C 1
ATOM 712 O O . LYS A 1 93 ? -0.704 3.194 -19.088 1.00 78.25 93 LYS A O 1
ATOM 717 N N . SER A 1 94 ? -2.569 2.877 -20.300 1.00 63.44 94 SER A N 1
ATOM 718 C CA . SER A 1 94 ? -1.903 2.033 -21.287 1.00 63.44 94 SER A CA 1
ATOM 719 C C . SER A 1 94 ? -0.933 2.929 -22.055 1.00 63.44 94 SER A C 1
ATOM 721 O O . SER A 1 94 ? -1.372 3.917 -22.653 1.00 63.44 94 SER A O 1
ATOM 723 N N . GLY A 1 95 ? 0.366 2.631 -22.013 1.00 52.00 95 GLY A N 1
ATOM 724 C CA . GLY A 1 95 ? 1.319 3.274 -22.912 1.00 52.00 95 GLY A CA 1
ATOM 725 C C . GLY A 1 95 ? 0.804 3.163 -24.349 1.00 52.00 95 GLY A C 1
ATOM 726 O O . GLY A 1 95 ? 0.389 2.083 -24.769 1.00 52.00 95 GLY A O 1
ATOM 727 N N . ARG A 1 96 ? 0.735 4.300 -25.045 1.00 37.16 96 ARG A N 1
ATOM 728 C CA . ARG A 1 96 ? 0.655 4.329 -26.508 1.00 37.16 96 ARG A CA 1
ATOM 729 C C . ARG A 1 96 ? 2.000 3.923 -27.085 1.00 37.16 96 ARG A C 1
ATOM 731 O O . ARG A 1 96 ? 3.016 4.311 -26.466 1.00 37.16 96 ARG A O 1
#

Secondary structure (DSSP, 8-state):
-PEEEEEEEE--SSS-EEEEEESSS---SEE-TT-EEEEEEEE-TT-SEEEEEEEETTTEEEEEEEETTS-EEEEEEETTS---HHHHHTTSPPP-

Radius of gyration: 13.36 Å; chains: 1; bounding box: 33×22×40 Å

Foldseek 3Di:
DKDKDKDKDAAQLVAKWAWDDWPFDDPDRIAGHRGMDIDITIHPPPHQKIKTWTDGPQFKIKMWMAGPVGDIFIDMDTPPDDDPVVVRCVVTDDDD

Organism: Gossypium darwinii (NCBI:txid34276)

Sequence (96 aa):
MASIVTTTITNGAGQNLVLRLSNDGNPPPTIKNTQTATFPLAVPANYVNGALVYEVGNSLKWILFWTTDNQVSTKMFKISDSIDWKQVANNLKSGR